Protein AF-B4M4E8-F1 (afdb_monomer_lite)

Radius of gyration: 32.99 Å; chains: 1; bounding box: 58×48×90 Å

Foldseek 3Di:
DDDDDDDDDDPDDPDDDDDPDDDPPDPDPDDDDDQCPDCVRNPVNPVPPPPDDPPDDPVNVVVVVVVVVVVVVVVVVVVVVVVVVVVVVVVVVVVVVVVVVVVVVVVVCCQQPNQCLVVLCVVCVVPVVLSVVCRNPRPVVSVVVVVVVD

pLDDT: mean 72.62, std 17.9, range [42.84, 98.12]

Organism: Drosophila virilis (NCBI:txid7244)

Structure (mmCIF, N/CA/C/O backbone):
data_AF-B4M4E8-F1
#
_entry.id   AF-B4M4E8-F1
#
loop_
_atom_site.group_PDB
_atom_site.id
_atom_site.type_symbol
_atom_site.label_atom_id
_atom_site.label_alt_id
_atom_site.label_comp_id
_atom_site.label_asym_id
_atom_site.label_entity_id
_atom_site.label_seq_id
_atom_site.pdbx_PDB_ins_code
_atom_site.Cartn_x
_atom_site.Cartn_y
_atom_site.Cartn_z
_atom_site.occupancy
_atom_site.B_iso_or_equiv
_atom_site.auth_seq_id
_atom_site.auth_comp_id
_atom_site.auth_asym_id
_atom_site.auth_atom_id
_atom_site.pdbx_PDB_model_num
ATOM 1 N N . MET A 1 1 ? -28.752 -9.117 -24.799 1.00 54.75 1 MET A N 1
ATOM 2 C CA . MET A 1 1 ? -27.575 -8.523 -25.478 1.00 54.75 1 MET A CA 1
ATOM 3 C C . MET A 1 1 ? -28.062 -7.979 -26.811 1.00 54.75 1 MET A C 1
ATOM 5 O O . MET A 1 1 ? -28.819 -8.710 -27.435 1.00 54.75 1 MET A O 1
ATOM 9 N N . PRO A 1 2 ? -27.786 -6.714 -27.181 1.00 48.91 2 PRO A N 1
ATOM 10 C CA . PRO A 1 2 ? -26.448 -6.126 -27.277 1.00 48.91 2 PRO A CA 1
ATOM 11 C C . PRO A 1 2 ? -26.281 -4.779 -26.548 1.00 48.91 2 PRO A C 1
ATOM 13 O O . PRO A 1 2 ? -27.230 -4.177 -26.054 1.00 48.91 2 PRO A O 1
ATOM 16 N N . CYS A 1 3 ? -25.026 -4.344 -26.474 1.00 45.00 3 CYS A N 1
ATOM 17 C CA . CYS A 1 3 ? -24.544 -3.124 -25.845 1.00 45.00 3 CYS A CA 1
ATOM 18 C C . CYS A 1 3 ? -24.229 -2.095 -26.938 1.00 45.00 3 CYS A C 1
ATOM 20 O O . CYS A 1 3 ? -23.394 -2.397 -27.782 1.00 45.00 3 CYS A O 1
ATOM 22 N N . PHE A 1 4 ? -24.793 -0.884 -26.884 1.00 50.31 4 PHE A N 1
ATOM 23 C CA . PHE A 1 4 ? -24.186 0.309 -27.486 1.00 50.31 4 PHE A CA 1
ATOM 24 C C . PHE A 1 4 ? -24.491 1.545 -26.637 1.00 50.31 4 PHE A C 1
ATOM 26 O O . PHE A 1 4 ? -25.636 1.866 -26.332 1.00 50.31 4 PHE A O 1
ATOM 33 N N . MET A 1 5 ? -23.410 2.202 -26.229 1.00 50.03 5 MET A N 1
ATOM 34 C CA . MET A 1 5 ? -23.370 3.489 -25.547 1.00 50.03 5 MET A CA 1
ATOM 35 C C . MET A 1 5 ? -23.667 4.605 -26.550 1.00 50.03 5 MET A C 1
ATOM 37 O O . MET A 1 5 ? -23.033 4.657 -27.602 1.00 50.03 5 MET A O 1
ATOM 41 N N . ARG A 1 6 ? -24.555 5.539 -26.195 1.00 48.22 6 ARG A N 1
ATOM 42 C CA . ARG A 1 6 ? -24.607 6.865 -26.820 1.00 48.22 6 ARG A CA 1
ATOM 43 C C . ARG A 1 6 ? -24.868 7.942 -25.762 1.00 48.22 6 ARG A C 1
ATOM 45 O O . ARG A 1 6 ? -25.925 7.994 -25.147 1.00 48.22 6 ARG A O 1
ATOM 52 N N . GLU A 1 7 ? -23.794 8.685 -25.510 1.00 43.50 7 GLU A N 1
ATOM 53 C CA . GLU A 1 7 ? -23.675 10.102 -25.140 1.00 43.50 7 GLU A CA 1
ATOM 54 C C . GLU A 1 7 ? -24.724 10.725 -24.203 1.00 43.50 7 GLU A C 1
ATOM 56 O O . GLU A 1 7 ? -25.826 11.088 -24.603 1.00 43.50 7 GLU A O 1
ATOM 61 N N . LYS A 1 8 ? -24.303 11.002 -22.960 1.00 45.38 8 LYS A N 1
ATOM 62 C CA . LYS A 1 8 ? -24.876 12.086 -22.153 1.00 45.38 8 LYS A CA 1
ATOM 63 C C . LYS A 1 8 ? -24.006 13.328 -22.333 1.00 45.38 8 LYS A C 1
ATOM 65 O O . LYS A 1 8 ? -22.870 13.372 -21.865 1.00 45.38 8 LYS A O 1
ATOM 70 N N . SER A 1 9 ? -24.553 14.318 -23.028 1.00 43.91 9 SER A N 1
ATOM 71 C CA . SER A 1 9 ? -24.021 15.670 -23.174 1.00 43.91 9 SER A CA 1
ATOM 72 C C . SER A 1 9 ? -23.814 16.323 -21.804 1.00 43.91 9 SER A C 1
ATOM 74 O O . SER A 1 9 ? -24.777 16.642 -21.107 1.00 43.91 9 SER A O 1
ATOM 76 N N . LEU A 1 10 ? -22.557 16.538 -21.410 1.00 45.22 10 LEU A N 1
ATOM 77 C CA . LEU A 1 10 ? -22.217 17.363 -20.255 1.00 45.22 10 LEU A CA 1
ATOM 78 C C . LEU A 1 10 ? -22.200 18.831 -20.683 1.00 45.22 10 LEU A C 1
ATOM 80 O O . LEU A 1 10 ? -21.191 19.353 -21.155 1.00 45.22 10 LEU A O 1
ATOM 84 N N . SER A 1 11 ? -23.324 19.509 -20.481 1.00 51.06 11 SER A N 1
ATOM 85 C CA . SER A 1 11 ? -23.371 20.962 -20.364 1.00 51.06 11 SER A CA 1
ATOM 86 C C . SER A 1 11 ? -22.604 21.382 -19.104 1.00 51.06 11 SER A C 1
ATOM 88 O O . SER A 1 11 ? -23.177 21.491 -18.022 1.00 51.06 11 SER A O 1
ATOM 90 N N . HIS A 1 12 ? -21.295 21.602 -19.229 1.00 42.84 12 HIS A N 1
ATOM 91 C CA . HIS A 1 12 ? -20.499 22.276 -18.206 1.00 42.84 12 HIS A CA 1
ATOM 92 C C . HIS A 1 12 ? -20.084 23.650 -18.728 1.00 42.84 12 HIS A C 1
ATOM 94 O O . HIS A 1 12 ? -19.085 23.805 -19.426 1.00 42.84 12 HIS A O 1
ATOM 100 N N . LEU A 1 13 ? -20.876 24.664 -18.378 1.00 49.81 13 LEU A N 1
ATOM 101 C CA . LEU A 1 13 ? -20.465 26.061 -18.473 1.00 49.81 13 LEU A CA 1
ATOM 102 C C . LEU A 1 13 ? -19.237 26.274 -17.569 1.00 49.81 13 LEU A C 1
ATOM 104 O O . LEU A 1 13 ? -19.318 25.980 -16.370 1.00 49.81 13 LEU A O 1
ATOM 108 N N . PRO A 1 14 ? -18.108 26.800 -18.072 1.00 44.09 14 PRO A N 1
ATOM 109 C CA . PRO A 1 14 ? -17.025 27.211 -17.201 1.00 44.09 14 PRO A CA 1
ATOM 110 C C . PRO A 1 14 ? -17.404 28.537 -16.531 1.00 44.09 14 PRO A C 1
ATOM 112 O O . PRO A 1 14 ? -17.586 29.570 -17.176 1.00 44.09 14 PRO A O 1
ATOM 115 N N . ARG A 1 15 ? -17.513 28.501 -15.201 1.00 48.97 15 ARG A N 1
ATOM 116 C CA . ARG A 1 15 ? -17.610 29.675 -14.327 1.00 48.97 15 ARG A CA 1
ATOM 117 C C . ARG A 1 15 ? -16.436 30.614 -14.634 1.00 48.97 15 ARG A C 1
ATOM 119 O O . ARG A 1 15 ? -15.283 30.263 -14.395 1.00 48.97 15 ARG A O 1
ATOM 126 N N . ARG A 1 16 ? -16.728 31.802 -15.171 1.00 47.16 16 ARG A N 1
ATOM 127 C CA . ARG A 1 16 ? -15.742 32.847 -15.488 1.00 47.16 16 ARG A CA 1
ATOM 128 C C . ARG A 1 16 ? -15.169 33.411 -14.185 1.00 47.16 16 ARG A C 1
ATOM 130 O O . ARG A 1 16 ? -15.723 34.336 -13.599 1.00 47.16 16 ARG A O 1
ATOM 137 N N . VAL A 1 17 ? -14.077 32.824 -13.705 1.00 48.88 17 VAL A N 1
ATOM 138 C CA . VAL A 1 17 ? -13.262 33.396 -12.629 1.00 48.88 17 VAL A CA 1
ATOM 139 C C . VAL A 1 17 ? -12.364 34.457 -13.265 1.00 48.88 17 VAL A C 1
ATOM 141 O O . VAL A 1 17 ? -11.572 34.144 -14.153 1.00 48.88 17 VAL A O 1
ATOM 144 N N . LYS A 1 18 ? -12.529 35.721 -12.856 1.00 51.50 18 LYS A N 1
ATOM 145 C CA . LYS A 1 18 ? -11.623 36.823 -13.215 1.00 51.50 18 LYS A CA 1
ATOM 146 C C . LYS A 1 18 ? -10.203 36.436 -12.782 1.00 51.50 18 LYS A C 1
ATOM 148 O O . LYS A 1 18 ? -9.975 36.197 -11.599 1.00 51.50 18 LYS A O 1
ATOM 153 N N . ALA A 1 19 ? -9.281 36.326 -13.734 1.00 52.53 19 ALA A N 1
ATOM 154 C CA . ALA A 1 19 ? -7.873 36.081 -13.445 1.00 52.53 19 ALA A CA 1
ATOM 155 C C . ALA A 1 19 ? -7.202 37.397 -13.008 1.00 52.53 19 ALA A C 1
ATOM 157 O O . ALA A 1 19 ? -7.476 38.422 -13.636 1.00 52.53 19 ALA A O 1
ATOM 158 N N . PRO A 1 20 ? -6.344 37.395 -11.972 1.00 52.62 20 PRO A N 1
ATOM 159 C CA . PRO A 1 20 ? -5.407 38.487 -11.769 1.00 52.62 20 PRO A CA 1
ATOM 160 C C . PRO A 1 20 ? -4.326 38.420 -12.852 1.00 52.62 20 PRO A C 1
ATOM 162 O O . PRO A 1 20 ? -4.021 37.339 -13.366 1.00 52.62 20 PRO A O 1
ATOM 165 N N . ASP A 1 21 ? -3.816 39.598 -13.187 1.00 58.50 21 ASP A N 1
ATOM 166 C CA . ASP A 1 21 ? -2.756 39.895 -14.147 1.00 58.50 21 ASP A CA 1
ATOM 167 C C . ASP A 1 21 ? -1.683 38.791 -14.191 1.00 58.50 21 ASP A C 1
ATOM 169 O O . ASP A 1 21 ? -1.037 38.489 -13.185 1.00 58.50 21 ASP A O 1
ATOM 173 N N . ARG A 1 22 ? -1.570 38.097 -15.330 1.00 56.47 22 ARG A N 1
ATOM 174 C CA . ARG A 1 22 ? -0.610 37.002 -15.521 1.00 56.47 22 ARG A CA 1
ATOM 175 C C . ARG A 1 22 ? 0.444 37.445 -16.517 1.00 56.47 22 ARG A C 1
ATOM 177 O O . ARG A 1 22 ? 0.109 37.708 -17.669 1.00 56.47 22 ARG A O 1
ATOM 184 N N . ASP A 1 23 ? 1.698 37.413 -16.074 1.00 55.84 23 ASP A N 1
ATOM 185 C CA . ASP A 1 23 ? 2.890 37.532 -16.910 1.00 55.84 23 ASP A CA 1
ATOM 186 C C . ASP A 1 23 ? 2.747 36.691 -18.184 1.00 55.84 23 ASP A C 1
ATOM 188 O O . ASP A 1 23 ? 2.691 35.458 -18.140 1.00 55.84 23 ASP A O 1
ATOM 192 N N . VAL A 1 24 ? 2.694 37.364 -19.335 1.00 60.91 24 VAL A N 1
ATOM 193 C CA . VAL A 1 24 ? 2.492 36.752 -20.661 1.00 60.91 24 VAL A CA 1
ATOM 194 C C . VAL A 1 24 ? 3.647 35.806 -21.034 1.00 60.91 24 VAL A C 1
ATOM 196 O O . VAL A 1 24 ? 3.486 34.929 -21.881 1.00 60.91 24 VAL A O 1
ATOM 199 N N . LEU A 1 25 ? 4.789 35.928 -20.351 1.00 62.47 25 LEU A N 1
ATOM 200 C CA . LEU A 1 25 ? 5.986 35.106 -20.538 1.00 62.47 25 LEU A CA 1
ATOM 201 C C . LEU A 1 25 ? 6.070 33.898 -19.589 1.00 62.47 25 LEU A C 1
ATOM 203 O O . LEU A 1 25 ? 6.944 33.050 -19.768 1.00 62.47 25 LEU A O 1
ATOM 207 N N . ALA A 1 26 ? 5.185 33.780 -18.594 1.00 53.06 26 ALA A N 1
ATOM 208 C CA . ALA A 1 26 ? 5.237 32.668 -17.652 1.00 53.06 26 ALA A CA 1
ATOM 209 C C . ALA A 1 26 ? 4.666 31.384 -18.295 1.00 53.06 26 ALA A C 1
ATOM 211 O O . ALA A 1 26 ? 3.490 31.357 -18.686 1.00 53.06 26 ALA A O 1
ATOM 212 N N . PRO A 1 27 ? 5.446 30.287 -18.399 1.00 55.66 27 PRO A N 1
ATOM 213 C CA . PRO A 1 27 ? 4.948 29.035 -18.954 1.00 55.66 27 PRO A CA 1
ATOM 214 C C . PRO A 1 27 ? 3.745 28.540 -18.142 1.00 55.66 27 PRO A C 1
ATOM 216 O O . PRO A 1 27 ? 3.788 28.442 -16.913 1.00 55.66 27 PRO A O 1
ATOM 219 N N . LYS A 1 28 ? 2.637 28.240 -18.834 1.00 52.12 28 LYS A N 1
ATOM 220 C CA . LYS A 1 28 ? 1.401 27.773 -18.189 1.00 52.12 28 LYS A CA 1
ATOM 221 C C . LYS A 1 28 ? 1.699 26.516 -17.361 1.00 52.12 28 LYS A C 1
ATOM 223 O O . LYS A 1 28 ? 2.309 25.591 -17.897 1.00 52.12 28 LYS A O 1
ATOM 228 N N . PRO A 1 29 ? 1.229 26.424 -16.102 1.00 50.03 29 PRO A N 1
ATOM 229 C CA . PRO A 1 29 ? 1.413 25.225 -15.296 1.00 50.03 29 PRO A CA 1
ATOM 230 C C . PRO A 1 29 ? 0.714 24.040 -15.972 1.00 50.03 29 PRO A C 1
ATOM 232 O O . PRO A 1 29 ? -0.517 23.932 -15.980 1.00 50.03 29 PRO A O 1
ATOM 235 N N . VAL A 1 30 ? 1.510 23.154 -16.571 1.00 56.00 30 VAL A N 1
ATOM 236 C CA . VAL A 1 30 ? 1.028 21.923 -17.195 1.00 56.00 30 VAL A CA 1
ATOM 237 C C . VAL A 1 30 ? 0.597 20.993 -16.070 1.00 56.00 30 VAL A C 1
ATOM 239 O O . VAL A 1 30 ? 1.412 20.513 -15.288 1.00 56.00 30 VAL A O 1
ATOM 242 N N . HIS A 1 31 ? -0.710 20.775 -15.948 1.00 51.84 31 HIS A N 1
ATOM 243 C CA . HIS A 1 31 ? -1.235 19.849 -14.954 1.00 51.84 31 HIS A CA 1
ATOM 244 C C . HIS A 1 31 ? -0.785 18.431 -15.338 1.00 51.84 31 HIS A C 1
ATOM 246 O O . HIS A 1 31 ? -0.911 18.069 -16.514 1.00 51.84 31 HIS A O 1
ATOM 252 N N . PRO A 1 32 ? -0.282 17.613 -14.397 1.00 50.94 32 PRO A N 1
ATOM 253 C CA . PRO A 1 32 ? 0.105 16.242 -14.696 1.00 50.94 32 PRO A CA 1
ATOM 254 C C . PRO A 1 32 ? -1.127 15.464 -15.173 1.00 50.94 32 PRO A C 1
ATOM 256 O O . PRO A 1 32 ? -2.035 15.155 -14.401 1.00 50.94 32 PRO A O 1
ATOM 259 N N . ARG A 1 33 ? -1.190 15.170 -16.478 1.00 54.16 33 ARG A N 1
ATOM 260 C CA . ARG A 1 33 ? -2.207 14.272 -17.035 1.00 54.16 33 ARG A CA 1
ATOM 261 C C . ARG A 1 33 ? -1.945 12.857 -16.528 1.00 54.16 33 ARG A C 1
ATOM 263 O O . ARG A 1 33 ? -0.799 12.441 -16.376 1.00 54.16 33 ARG A O 1
ATOM 270 N N . ALA A 1 34 ? -3.015 12.098 -16.298 1.00 54.78 34 ALA A N 1
ATOM 271 C CA . ALA A 1 34 ? -2.896 10.685 -15.950 1.00 54.78 34 ALA A CA 1
ATOM 272 C C . ALA A 1 34 ? -2.042 9.947 -17.002 1.00 54.78 34 ALA A C 1
ATOM 274 O O . ALA A 1 34 ? -2.275 10.120 -18.198 1.00 54.78 34 ALA A O 1
ATOM 275 N N . LEU A 1 35 ? -1.100 9.102 -16.558 1.00 53.78 35 LEU A N 1
ATOM 276 C CA . LEU A 1 35 ? -0.094 8.414 -17.396 1.00 53.78 35 LEU A CA 1
ATOM 277 C C . LEU A 1 35 ? -0.674 7.690 -18.625 1.00 53.78 35 LEU A C 1
ATOM 279 O O . LEU A 1 35 ? -0.009 7.584 -19.648 1.00 53.78 35 LEU A O 1
ATOM 283 N N . ARG A 1 36 ? -1.937 7.254 -18.555 1.00 49.16 36 ARG A N 1
ATOM 284 C CA . ARG A 1 36 ? -2.679 6.644 -19.673 1.00 49.16 36 ARG A CA 1
ATOM 285 C C . ARG A 1 36 ? -2.874 7.552 -20.898 1.00 49.16 36 ARG A C 1
ATOM 287 O O . ARG A 1 36 ? -3.137 7.036 -21.973 1.00 49.16 36 ARG A O 1
ATOM 294 N N . PHE A 1 37 ? -2.765 8.872 -20.736 1.00 53.72 37 PHE A N 1
ATOM 295 C CA . PHE A 1 37 ? -2.887 9.868 -21.811 1.00 53.72 37 PHE A CA 1
ATOM 296 C C . PHE A 1 37 ? -1.533 10.433 -22.261 1.00 53.72 37 PHE A C 1
ATOM 298 O O . PHE A 1 37 ? -1.488 11.391 -23.029 1.00 53.72 37 PHE A O 1
ATOM 305 N N . HIS A 1 38 ? -0.430 9.890 -21.747 1.00 53.47 38 HIS A N 1
ATOM 306 C CA . HIS A 1 38 ? 0.913 10.269 -22.160 1.00 53.47 38 HIS A CA 1
ATOM 307 C C . HIS A 1 38 ? 1.293 9.467 -23.409 1.00 53.47 38 HIS A C 1
ATOM 309 O O . HIS A 1 38 ? 1.209 8.239 -23.377 1.00 53.47 38 HIS A O 1
ATOM 315 N N . GLY A 1 39 ? 1.741 10.139 -24.478 1.00 50.91 39 GLY A N 1
ATOM 316 C CA . GLY A 1 39 ? 2.067 9.503 -25.766 1.00 50.91 39 GLY A CA 1
ATOM 317 C C . GLY A 1 39 ? 3.038 8.320 -25.648 1.00 50.91 39 GLY A C 1
ATOM 318 O O . GLY A 1 39 ? 2.856 7.313 -26.316 1.00 50.91 39 GLY A O 1
ATOM 319 N N . LEU A 1 40 ? 3.986 8.375 -24.700 1.00 53.03 40 LEU A N 1
ATOM 320 C CA . LEU A 1 40 ? 4.896 7.252 -24.411 1.00 53.03 40 LEU A CA 1
ATOM 321 C C . LEU A 1 40 ? 4.361 6.176 -23.442 1.00 53.03 40 LEU A C 1
ATOM 323 O O . LEU A 1 40 ? 4.934 5.091 -23.387 1.00 53.03 40 LEU A O 1
ATOM 327 N N . PHE A 1 41 ? 3.334 6.448 -22.622 1.00 51.62 41 PHE A N 1
ATOM 328 C CA . PHE A 1 41 ? 2.941 5.554 -21.508 1.00 51.62 41 PHE A CA 1
ATOM 329 C C . PHE A 1 41 ? 1.502 5.018 -21.582 1.00 51.62 41 PHE A C 1
ATOM 331 O O . PHE A 1 41 ? 1.111 4.200 -20.744 1.00 51.62 41 PHE A O 1
ATOM 338 N N . GLY A 1 42 ? 0.714 5.411 -22.584 1.00 52.75 42 GLY A N 1
ATOM 339 C CA . GLY A 1 42 ? -0.559 4.761 -22.883 1.00 52.75 42 GLY A CA 1
ATOM 340 C C . GLY A 1 42 ? -0.324 3.390 -23.518 1.00 52.75 42 GLY A C 1
ATOM 341 O O . GLY A 1 42 ? 0.102 3.314 -24.664 1.00 52.75 42 GLY A O 1
ATOM 342 N N . MET A 1 43 ? -0.626 2.294 -22.809 1.00 48.56 43 MET A N 1
ATOM 343 C CA . MET A 1 43 ? -0.459 0.922 -23.331 1.00 48.56 43 MET A CA 1
ATOM 344 C C . MET A 1 43 ? -1.181 0.664 -24.668 1.00 48.56 43 MET A C 1
ATOM 346 O O . MET A 1 43 ? -0.764 -0.214 -25.414 1.00 48.56 43 MET A O 1
ATOM 350 N N . SER A 1 44 ? -2.229 1.424 -25.000 1.00 51.28 44 SER A N 1
ATOM 351 C CA . SER A 1 44 ? -2.937 1.328 -26.283 1.00 51.28 44 SER A CA 1
ATOM 352 C C . SER A 1 44 ? -2.296 2.133 -27.425 1.00 51.28 44 SER A C 1
ATOM 354 O O . SER A 1 44 ? -2.650 1.910 -28.577 1.00 51.28 44 SER A O 1
ATOM 356 N N . TYR A 1 45 ? -1.348 3.031 -27.131 1.00 45.00 45 TYR A N 1
ATOM 357 C CA . TYR A 1 45 ? -0.647 3.877 -28.111 1.00 45.00 45 TYR A CA 1
ATOM 358 C C . TYR A 1 45 ? 0.704 3.305 -28.564 1.00 45.00 45 TYR A C 1
ATOM 360 O O . TYR A 1 45 ? 1.282 3.789 -29.530 1.00 45.00 45 TYR A O 1
ATOM 368 N N . VAL A 1 46 ? 1.197 2.230 -27.941 1.00 48.22 46 VAL A N 1
ATOM 369 C CA . VAL A 1 46 ? 2.481 1.600 -28.322 1.00 48.22 46 VAL A CA 1
ATOM 370 C C . VAL A 1 46 ? 2.434 0.996 -29.739 1.00 48.22 46 VAL A C 1
ATOM 372 O O . VAL A 1 46 ? 3.472 0.760 -30.345 1.00 48.22 46 VAL A O 1
ATOM 375 N N . ARG A 1 47 ? 1.240 0.819 -30.325 1.00 45.56 47 ARG A N 1
ATOM 376 C CA . ARG A 1 47 ? 1.084 0.468 -31.748 1.00 45.56 47 ARG A CA 1
ATOM 377 C C . ARG A 1 47 ? 1.339 1.630 -32.726 1.00 45.56 47 ARG A C 1
ATOM 379 O O . ARG A 1 47 ? 1.388 1.367 -33.918 1.00 45.56 47 ARG A O 1
ATOM 386 N N . GLN A 1 48 ? 1.483 2.881 -32.275 1.00 50.22 48 GLN A N 1
ATOM 387 C CA . GLN A 1 48 ? 1.433 4.072 -33.146 1.00 50.22 48 GLN A CA 1
ATOM 388 C C . GLN A 1 48 ? 2.763 4.818 -33.376 1.00 50.22 48 GLN A C 1
ATOM 390 O O . GLN A 1 48 ? 2.743 5.878 -33.991 1.00 50.22 48 GLN A O 1
ATOM 395 N N . HIS A 1 49 ? 3.922 4.289 -32.967 1.00 50.25 49 HIS A N 1
ATOM 396 C CA . HIS A 1 49 ? 5.220 4.934 -33.253 1.00 50.25 49 HIS A CA 1
ATOM 397 C C . HIS A 1 49 ? 6.193 4.077 -34.066 1.00 50.25 49 HIS A C 1
ATOM 399 O O . HIS A 1 49 ? 7.398 4.264 -33.977 1.00 50.25 49 HIS A O 1
ATOM 405 N N . VAL A 1 50 ? 5.687 3.171 -34.903 1.00 51.81 50 VAL A N 1
ATOM 406 C CA . VAL A 1 50 ? 6.486 2.669 -36.028 1.00 51.81 50 VAL A CA 1
ATOM 407 C C . VAL A 1 50 ? 5.990 3.399 -37.271 1.00 51.81 50 VAL A C 1
ATOM 409 O O . VAL A 1 50 ? 5.067 2.951 -37.944 1.00 51.81 50 VAL A O 1
ATOM 412 N N . MET A 1 51 ? 6.536 4.591 -37.505 1.00 53.91 51 MET A N 1
ATOM 413 C CA . MET A 1 51 ? 6.331 5.361 -38.734 1.00 53.91 51 MET A CA 1
ATOM 414 C C . MET A 1 51 ? 7.060 4.657 -39.887 1.00 53.91 51 MET A C 1
ATOM 416 O O . MET A 1 51 ? 8.103 5.131 -40.296 1.00 53.91 51 MET A O 1
ATOM 420 N N . VAL A 1 52 ? 6.584 3.512 -40.382 1.00 53.44 52 VAL A N 1
ATOM 421 C CA . VAL A 1 52 ? 7.240 2.849 -41.524 1.00 53.44 52 VAL A CA 1
ATOM 422 C C . VAL A 1 52 ? 7.149 3.773 -42.742 1.00 53.44 52 VAL A C 1
ATOM 424 O O . VAL A 1 52 ? 6.064 3.974 -43.280 1.00 53.44 52 VAL A O 1
ATOM 427 N N . ASP A 1 53 ? 8.274 4.372 -43.126 1.00 60.47 53 ASP A N 1
ATOM 428 C CA . ASP A 1 53 ? 8.433 5.142 -44.361 1.00 60.47 53 ASP A CA 1
ATOM 429 C C . ASP A 1 53 ? 9.176 4.256 -45.366 1.00 60.47 53 ASP A C 1
ATOM 431 O O . ASP A 1 53 ? 10.188 3.633 -45.034 1.00 60.47 53 ASP A O 1
ATOM 435 N N . ASP A 1 54 ? 8.685 4.206 -46.602 1.00 64.44 54 ASP A N 1
ATOM 436 C CA . ASP A 1 54 ? 9.286 3.436 -47.695 1.00 64.44 54 ASP A CA 1
ATOM 437 C C . ASP A 1 54 ? 10.718 3.906 -48.025 1.00 64.44 54 ASP A C 1
ATOM 439 O O . ASP A 1 54 ? 11.472 3.208 -48.702 1.00 64.44 54 ASP A O 1
ATOM 443 N N . ARG A 1 55 ? 11.119 5.090 -47.537 1.00 69.38 55 ARG A N 1
ATOM 444 C CA . ARG A 1 55 ? 12.472 5.657 -47.671 1.00 69.38 55 ARG A CA 1
ATOM 445 C C . ARG A 1 55 ? 13.420 5.294 -46.530 1.00 69.38 55 ARG A C 1
ATOM 447 O O . ARG A 1 55 ? 14.537 5.814 -46.475 1.00 69.38 55 ARG A O 1
ATOM 454 N N . TRP A 1 56 ? 13.000 4.449 -45.596 1.00 73.12 56 TRP A N 1
ATOM 455 C CA . TRP A 1 56 ? 13.850 4.046 -44.487 1.00 73.12 56 TRP A CA 1
ATOM 456 C C . TRP A 1 56 ? 15.082 3.285 -44.952 1.00 73.12 56 TRP A C 1
ATOM 458 O O . TRP A 1 56 ? 15.014 2.253 -45.616 1.00 73.12 56 TRP A O 1
ATOM 468 N N . THR A 1 57 ? 16.238 3.785 -44.528 1.00 79.56 57 THR A N 1
ATOM 469 C CA . THR A 1 57 ? 17.486 3.049 -44.683 1.00 79.56 57 THR A CA 1
ATOM 470 C C . THR A 1 57 ? 17.618 2.018 -43.555 1.00 79.56 57 THR A C 1
ATOM 472 O O . THR A 1 57 ? 17.103 2.237 -42.453 1.00 79.56 57 THR A O 1
ATOM 475 N N . PRO A 1 58 ? 18.356 0.913 -43.766 1.00 79.19 58 PRO A N 1
ATOM 476 C CA . PRO A 1 58 ? 18.682 -0.032 -42.694 1.00 79.19 58 PRO A CA 1
ATOM 477 C C . PRO A 1 58 ? 19.296 0.635 -41.450 1.00 79.19 58 PRO A C 1
ATOM 479 O O . PRO A 1 58 ? 19.065 0.195 -40.323 1.00 79.19 58 PRO A O 1
ATOM 482 N N . ASN A 1 59 ? 20.025 1.739 -41.634 1.00 80.56 59 ASN A N 1
ATOM 483 C CA . ASN A 1 59 ? 20.586 2.526 -40.536 1.00 80.56 59 ASN A CA 1
ATOM 484 C C . ASN A 1 59 ? 19.497 3.246 -39.730 1.00 80.56 59 ASN A C 1
ATOM 486 O O . ASN A 1 59 ? 19.520 3.174 -38.505 1.00 80.56 59 ASN A O 1
ATOM 490 N N . SER A 1 60 ? 18.514 3.858 -40.400 1.00 73.06 60 SER A N 1
ATOM 491 C CA . SER A 1 60 ? 17.363 4.509 -39.752 1.00 73.06 60 SER A CA 1
ATOM 492 C C . SER A 1 60 ? 16.588 3.528 -38.867 1.00 73.06 60 SER A C 1
ATOM 494 O O . SER A 1 60 ? 16.254 3.836 -37.728 1.00 73.06 60 SER A O 1
ATOM 496 N N . LEU A 1 61 ? 16.376 2.302 -39.358 1.00 74.69 61 LEU A N 1
ATOM 497 C CA . LEU A 1 61 ? 15.761 1.226 -38.577 1.00 74.69 61 LEU A CA 1
ATOM 498 C C . LEU A 1 61 ? 16.600 0.865 -37.345 1.00 74.69 61 LEU A C 1
ATOM 500 O O . LEU A 1 61 ? 16.074 0.731 -36.242 1.00 74.69 61 LEU A O 1
ATOM 504 N N . THR A 1 62 ? 17.911 0.716 -37.525 1.00 79.69 62 THR A N 1
ATOM 505 C CA . THR A 1 62 ? 18.827 0.328 -36.445 1.00 79.69 62 THR A CA 1
ATOM 506 C C . THR A 1 62 ? 18.868 1.383 -35.337 1.00 79.69 62 THR A C 1
ATOM 508 O O . THR A 1 62 ? 18.883 1.033 -34.156 1.00 79.69 62 THR A O 1
ATOM 511 N N . GLU A 1 63 ? 18.835 2.665 -35.700 1.00 80.50 63 GLU A 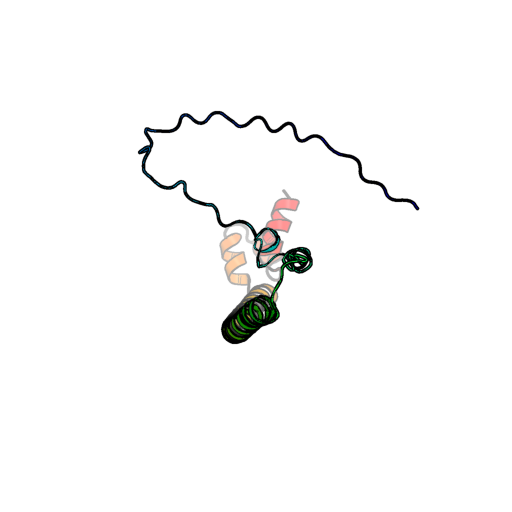N 1
ATOM 512 C CA . GLU A 1 63 ? 18.803 3.781 -34.755 1.00 80.50 63 GLU A CA 1
ATOM 513 C C . GLU A 1 63 ? 17.502 3.804 -33.939 1.00 80.50 63 GLU A C 1
ATOM 515 O O . GLU A 1 63 ? 17.553 3.832 -32.707 1.00 80.50 63 GLU A O 1
ATOM 520 N N . GLU A 1 64 ? 16.346 3.679 -34.597 1.00 77.88 64 GLU A N 1
ATOM 521 C CA . GLU A 1 64 ? 15.036 3.650 -33.932 1.00 77.88 64 GLU A CA 1
ATOM 522 C C . GLU A 1 64 ? 14.902 2.457 -32.973 1.00 77.88 64 GLU A C 1
ATOM 524 O O . GLU A 1 64 ? 14.547 2.611 -31.796 1.00 77.88 64 GLU A O 1
ATOM 529 N N . PHE A 1 65 ? 15.250 1.248 -33.427 1.00 78.75 65 PHE A N 1
ATOM 530 C CA . PHE A 1 65 ? 15.220 0.058 -32.571 1.00 78.75 65 PHE A CA 1
ATOM 531 C C . PHE A 1 65 ? 16.256 0.127 -31.440 1.00 78.75 65 PHE A C 1
ATOM 533 O O . PHE A 1 65 ? 15.974 -0.314 -30.319 1.00 78.75 65 PHE A O 1
ATOM 540 N N . GLY A 1 66 ? 17.417 0.736 -31.686 1.00 81.06 66 GLY A N 1
ATOM 541 C CA . GLY A 1 66 ? 18.414 1.030 -30.661 1.00 81.06 66 GLY A CA 1
ATOM 542 C C . GLY A 1 66 ? 17.870 1.968 -29.581 1.00 81.06 66 GLY A C 1
ATOM 543 O O . GLY A 1 66 ? 17.958 1.658 -28.388 1.00 81.06 66 GLY A O 1
ATOM 544 N N . GLY A 1 67 ? 17.237 3.072 -29.984 1.00 80.81 67 GLY A N 1
ATOM 545 C CA . GLY A 1 67 ? 16.600 4.035 -29.086 1.00 80.81 67 GLY A CA 1
ATOM 546 C C . GLY A 1 67 ? 15.488 3.407 -28.242 1.00 80.81 67 GLY A C 1
ATOM 547 O O . GLY A 1 67 ? 15.462 3.567 -27.016 1.00 80.81 67 GLY A O 1
ATOM 548 N N . MET A 1 68 ? 14.618 2.603 -28.860 1.00 79.75 68 MET A N 1
ATOM 549 C CA . MET A 1 68 ? 13.577 1.858 -28.143 1.00 79.75 68 MET A CA 1
ATOM 550 C C . MET A 1 68 ? 14.162 0.880 -27.119 1.00 79.75 68 MET A C 1
ATOM 552 O O . MET A 1 68 ? 13.682 0.814 -25.983 1.00 79.75 68 MET A O 1
ATOM 556 N N . SER A 1 69 ? 15.223 0.156 -27.478 1.00 81.56 69 SER A N 1
ATOM 557 C CA . SER A 1 69 ? 15.891 -0.777 -26.568 1.00 81.56 69 SER A CA 1
ATOM 558 C C . SER A 1 69 ? 16.475 -0.055 -25.345 1.00 81.56 69 SER A C 1
ATOM 560 O O . SER A 1 69 ? 16.261 -0.472 -24.202 1.00 81.56 69 SER A O 1
ATOM 562 N N . GLN A 1 70 ? 17.109 1.104 -25.551 1.00 86.81 70 GLN A N 1
ATOM 563 C CA . GLN A 1 70 ? 17.616 1.939 -24.457 1.00 86.81 70 GLN A CA 1
ATOM 564 C C . GLN A 1 70 ? 16.495 2.464 -23.548 1.00 86.81 70 GLN A C 1
ATOM 566 O O . GLN A 1 70 ? 16.636 2.458 -22.320 1.00 86.81 70 GLN A O 1
ATOM 571 N N . LEU A 1 71 ? 15.365 2.893 -24.117 1.00 87.50 71 LEU A N 1
ATOM 572 C CA . LEU A 1 71 ? 14.201 3.333 -23.341 1.00 87.50 71 LEU A CA 1
ATOM 573 C C . LEU A 1 71 ? 13.620 2.196 -22.494 1.00 87.50 71 LEU A C 1
ATOM 575 O O . LEU A 1 71 ? 13.326 2.397 -21.311 1.00 87.50 71 LEU A O 1
ATOM 579 N N . LEU A 1 72 ? 13.493 0.993 -23.060 1.00 85.88 72 LEU A N 1
ATOM 580 C CA . LEU A 1 72 ? 13.028 -0.189 -22.333 1.00 85.88 72 LEU A CA 1
ATOM 581 C C . LEU A 1 72 ? 13.991 -0.579 -21.205 1.00 85.88 72 LEU A C 1
ATOM 583 O O . LEU A 1 72 ? 13.536 -0.865 -20.094 1.00 85.88 72 LEU A O 1
ATOM 587 N N . ALA A 1 73 ? 15.303 -0.510 -21.443 1.00 89.19 73 ALA A N 1
ATOM 588 C CA . ALA A 1 73 ? 16.316 -0.755 -20.420 1.00 89.19 73 ALA A CA 1
ATOM 589 C C . ALA A 1 73 ? 16.197 0.240 -19.253 1.00 89.19 73 ALA A C 1
ATOM 591 O O . ALA A 1 73 ? 16.124 -0.164 -18.088 1.00 89.19 73 ALA A O 1
ATOM 592 N N . ARG A 1 74 ? 16.074 1.544 -19.544 1.00 90.88 74 ARG A N 1
ATOM 593 C CA . ARG A 1 74 ? 15.849 2.577 -18.515 1.00 90.88 74 ARG A CA 1
ATOM 594 C C . ARG A 1 74 ? 14.548 2.328 -17.752 1.00 90.88 74 ARG A C 1
ATOM 596 O O . ARG A 1 74 ? 14.534 2.381 -16.521 1.00 90.88 74 ARG A O 1
ATOM 603 N N . ARG A 1 75 ? 13.460 1.993 -18.453 1.00 89.31 75 ARG A N 1
ATOM 604 C CA . ARG A 1 75 ? 12.167 1.661 -17.834 1.00 89.31 75 ARG A CA 1
ATOM 605 C C . ARG A 1 75 ? 12.278 0.474 -16.879 1.00 89.31 75 ARG A C 1
ATOM 607 O O . ARG A 1 75 ? 11.675 0.520 -15.808 1.00 89.31 75 ARG A O 1
ATOM 614 N N . ALA A 1 76 ? 13.042 -0.563 -17.223 1.00 91.12 76 ALA A N 1
ATOM 615 C CA . ALA A 1 76 ? 13.258 -1.714 -16.346 1.00 91.12 76 ALA A CA 1
ATOM 616 C C . ALA A 1 76 ? 13.946 -1.308 -15.030 1.00 91.12 76 ALA A C 1
ATOM 618 O O . ALA A 1 76 ? 13.514 -1.723 -13.950 1.00 91.12 76 ALA A O 1
ATOM 619 N N . VAL A 1 77 ? 14.952 -0.430 -15.101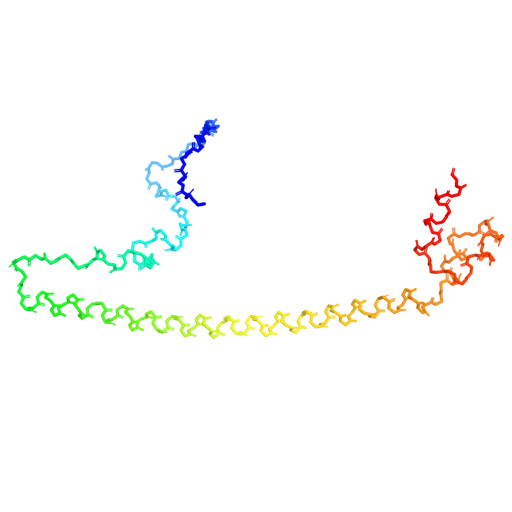 1.00 94.75 77 VAL A N 1
ATOM 620 C CA . VAL A 1 77 ? 15.631 0.128 -13.918 1.00 94.75 77 VAL A CA 1
ATOM 621 C C . VAL A 1 77 ? 14.652 0.922 -13.052 1.00 94.75 77 VAL A C 1
ATOM 623 O O . VAL A 1 77 ? 14.509 0.630 -11.861 1.00 94.75 77 VAL A O 1
ATOM 626 N N . PHE A 1 78 ? 13.902 1.861 -13.640 1.00 93.19 78 PHE A N 1
ATOM 627 C CA . PHE A 1 78 ? 12.882 2.621 -12.909 1.00 93.19 78 PHE A CA 1
ATOM 628 C C . PHE A 1 78 ? 11.840 1.707 -12.263 1.00 93.19 78 PHE A C 1
ATOM 630 O O . PHE A 1 78 ? 11.509 1.882 -11.088 1.00 93.19 78 PHE A O 1
ATOM 637 N N . LYS A 1 79 ? 11.372 0.680 -12.982 1.00 91.81 79 LYS A N 1
ATOM 638 C CA . LYS A 1 79 ? 10.377 -0.258 -12.459 1.00 91.81 79 LYS A CA 1
ATOM 639 C C . LYS A 1 79 ? 10.899 -1.042 -11.258 1.00 91.81 79 LYS A C 1
ATOM 641 O O . LYS A 1 79 ? 10.152 -1.288 -10.306 1.00 91.81 79 LYS A O 1
ATOM 646 N N . ARG A 1 80 ? 12.183 -1.406 -11.264 1.00 95.06 80 ARG A N 1
ATOM 647 C CA . ARG A 1 80 ? 12.842 -2.060 -10.128 1.00 95.06 80 ARG A CA 1
ATOM 648 C C . ARG A 1 80 ? 12.875 -1.148 -8.901 1.00 95.06 80 ARG A C 1
ATOM 650 O O . ARG A 1 80 ? 12.526 -1.601 -7.808 1.00 95.06 80 ARG A O 1
ATOM 657 N N . HIS A 1 81 ? 13.249 0.121 -9.069 1.00 97.00 81 HIS A N 1
ATOM 658 C CA . HIS A 1 81 ? 13.244 1.099 -7.975 1.00 97.00 81 HIS A CA 1
ATOM 659 C C . HIS A 1 81 ? 11.837 1.336 -7.424 1.00 97.00 81 HIS A C 1
ATOM 661 O O . HIS A 1 81 ? 11.642 1.277 -6.211 1.00 97.00 81 HIS A O 1
ATOM 667 N N . GLU A 1 82 ? 10.851 1.507 -8.305 1.00 95.00 82 GLU A N 1
ATOM 668 C CA . GLU A 1 82 ? 9.443 1.665 -7.934 1.00 95.00 82 GLU A CA 1
ATOM 669 C C . GLU A 1 82 ? 8.946 0.461 -7.119 1.00 95.00 82 GLU A C 1
ATOM 671 O O . GLU A 1 82 ? 8.376 0.615 -6.039 1.00 95.00 82 GLU A O 1
ATOM 676 N N . THR A 1 83 ? 9.221 -0.758 -7.589 1.00 95.50 83 THR A N 1
ATOM 677 C CA . THR A 1 83 ? 8.805 -1.993 -6.906 1.00 95.50 83 THR A CA 1
ATOM 678 C C . THR A 1 83 ? 9.452 -2.113 -5.525 1.00 95.50 83 THR A C 1
ATOM 680 O O . THR A 1 83 ? 8.784 -2.480 -4.554 1.00 95.50 83 THR A O 1
ATOM 683 N N . LYS A 1 84 ? 10.739 -1.760 -5.405 1.00 97.56 84 LYS A N 1
ATOM 684 C CA . LYS A 1 84 ? 11.458 -1.752 -4.124 1.00 97.56 84 LYS A CA 1
ATOM 685 C C . LYS A 1 84 ? 10.848 -0.743 -3.145 1.00 97.56 84 LYS A C 1
ATOM 687 O O . LYS A 1 84 ? 10.578 -1.110 -2.001 1.00 97.56 84 LYS A O 1
ATOM 692 N N . ALA A 1 85 ? 10.596 0.487 -3.593 1.00 97.44 85 ALA A N 1
ATOM 693 C CA . ALA A 1 85 ? 9.998 1.541 -2.774 1.00 97.44 85 ALA A CA 1
ATOM 694 C C . ALA A 1 85 ? 8.576 1.169 -2.320 1.00 97.44 85 ALA A C 1
ATOM 696 O O . ALA A 1 85 ? 8.253 1.257 -1.134 1.00 97.44 85 ALA A O 1
ATOM 697 N N . ASN A 1 86 ? 7.749 0.649 -3.231 1.00 97.12 86 ASN A N 1
ATOM 698 C CA . ASN A 1 86 ? 6.394 0.201 -2.913 1.00 97.12 86 ASN A CA 1
ATOM 699 C C . ASN A 1 86 ? 6.394 -0.931 -1.881 1.00 97.12 86 ASN A C 1
ATOM 701 O O . ASN A 1 86 ? 5.626 -0.889 -0.922 1.00 97.12 86 ASN A O 1
ATOM 705 N N . ARG A 1 87 ? 7.297 -1.913 -2.009 1.00 97.44 87 ARG A N 1
ATOM 706 C CA . ARG A 1 87 ? 7.433 -2.995 -1.021 1.00 97.44 87 ARG A CA 1
ATOM 707 C C . ARG A 1 87 ? 7.760 -2.459 0.376 1.00 97.44 87 ARG A C 1
ATOM 709 O O . ARG A 1 87 ? 7.183 -2.932 1.355 1.00 97.44 87 ARG A O 1
ATOM 716 N N . GLN A 1 88 ? 8.661 -1.481 0.474 1.00 97.25 88 GLN A N 1
ATOM 717 C CA . GLN A 1 88 ? 8.997 -0.839 1.748 1.00 97.25 88 GLN A CA 1
ATOM 718 C C . GLN A 1 88 ? 7.795 -0.090 2.333 1.00 97.25 88 GLN A C 1
ATOM 720 O O . GLN A 1 88 ? 7.486 -0.266 3.513 1.00 97.25 88 GLN A O 1
ATOM 725 N N . ARG A 1 89 ? 7.064 0.666 1.502 1.00 97.50 89 ARG A N 1
ATOM 726 C CA . ARG A 1 89 ? 5.843 1.366 1.920 1.00 97.50 89 ARG A CA 1
ATOM 727 C C . ARG A 1 89 ? 4.798 0.397 2.475 1.00 97.50 89 ARG A C 1
ATOM 729 O O . ARG A 1 89 ? 4.341 0.578 3.601 1.00 97.50 89 ARG A O 1
ATOM 736 N N . TYR A 1 90 ? 4.495 -0.678 1.746 1.00 97.62 90 TYR A N 1
ATOM 737 C CA . TYR A 1 90 ? 3.520 -1.683 2.182 1.00 97.62 90 TYR A CA 1
ATOM 738 C C . TYR A 1 90 ? 3.922 -2.384 3.480 1.00 97.62 90 TYR A C 1
ATOM 740 O O . TYR A 1 90 ? 3.069 -2.713 4.303 1.00 97.62 90 TYR A O 1
ATOM 748 N N . PHE A 1 91 ? 5.217 -2.606 3.702 1.00 98.12 91 PHE A N 1
ATOM 749 C CA . PHE A 1 91 ? 5.694 -3.192 4.950 1.00 98.12 91 PHE A CA 1
ATOM 750 C C . PHE A 1 91 ? 5.428 -2.283 6.159 1.00 98.12 91 PHE A C 1
ATOM 752 O O . PHE A 1 91 ? 4.954 -2.761 7.195 1.00 98.12 91 PHE A O 1
ATOM 759 N N . LEU A 1 92 ? 5.693 -0.980 6.025 1.00 97.94 92 LEU A N 1
ATOM 760 C CA . LEU A 1 92 ? 5.421 0.010 7.070 1.00 97.94 92 LEU A CA 1
ATOM 761 C C . LEU A 1 92 ? 3.917 0.161 7.321 1.00 97.94 92 LEU A C 1
ATOM 763 O O . LEU A 1 92 ? 3.481 0.108 8.473 1.00 97.94 92 LEU A O 1
ATOM 767 N N . GLU A 1 93 ? 3.117 0.258 6.259 1.00 97.75 93 GLU A N 1
ATOM 768 C CA . GLU A 1 93 ? 1.655 0.324 6.356 1.00 97.75 93 GLU A CA 1
ATOM 769 C C . GLU A 1 93 ? 1.076 -0.915 7.039 1.00 97.75 93 GLU A C 1
ATOM 771 O O . GLU A 1 93 ? 0.264 -0.791 7.954 1.00 97.75 93 GLU A O 1
ATOM 776 N N . ARG A 1 94 ? 1.555 -2.116 6.691 1.00 97.81 94 ARG A N 1
ATOM 777 C CA . ARG A 1 94 ? 1.131 -3.361 7.346 1.00 97.81 94 ARG A CA 1
ATOM 778 C C . ARG A 1 94 ? 1.440 -3.348 8.842 1.00 97.81 94 ARG A C 1
ATOM 780 O O . ARG A 1 94 ? 0.607 -3.782 9.637 1.00 97.81 94 ARG A O 1
ATOM 787 N N . LYS A 1 95 ? 2.630 -2.886 9.244 1.00 98.06 95 LYS A N 1
ATOM 788 C CA . LYS A 1 95 ? 2.995 -2.766 10.667 1.00 98.06 95 LYS A CA 1
ATOM 789 C C . LYS A 1 95 ? 2.079 -1.780 11.389 1.00 98.06 95 LYS A C 1
ATOM 791 O O . LYS A 1 95 ? 1.557 -2.114 12.452 1.00 98.06 95 LYS A O 1
ATOM 796 N N . ARG A 1 96 ? 1.843 -0.610 10.791 1.00 98.00 96 ARG A N 1
ATOM 797 C CA . ARG A 1 96 ? 0.934 0.410 11.327 1.00 98.00 96 ARG A CA 1
ATOM 798 C C . ARG A 1 96 ? -0.482 -0.138 11.498 1.00 98.00 96 ARG A C 1
ATOM 800 O O . ARG A 1 96 ? -1.049 -0.006 12.578 1.00 98.00 96 ARG A O 1
ATOM 807 N N . LEU A 1 97 ? -1.014 -0.812 10.480 1.00 98.06 97 LEU A N 1
ATOM 808 C CA . LEU A 1 97 ? -2.351 -1.400 10.518 1.00 98.06 97 LEU A CA 1
ATOM 809 C C . LEU A 1 97 ? -2.469 -2.457 11.621 1.00 98.06 97 LEU A C 1
ATOM 811 O O . LEU A 1 97 ? -3.426 -2.447 12.387 1.00 98.06 97 LEU A O 1
ATOM 815 N N . LYS A 1 98 ? -1.465 -3.330 11.777 1.00 98.06 98 LYS A N 1
ATOM 816 C CA . LYS A 1 98 ? -1.442 -4.312 12.874 1.00 98.06 98 LYS A CA 1
ATOM 817 C C . LYS A 1 98 ? -1.496 -3.649 14.252 1.00 98.06 98 LYS A C 1
ATOM 819 O O . LYS A 1 98 ? -2.215 -4.139 15.122 1.00 98.06 98 LYS A O 1
ATOM 824 N N . LEU A 1 99 ? -0.756 -2.556 14.449 1.00 97.62 99 LEU A N 1
ATOM 825 C CA . LEU A 1 99 ? -0.788 -1.793 15.700 1.00 97.62 99 LEU A CA 1
ATOM 826 C C . LEU A 1 99 ? -2.167 -1.178 15.942 1.00 97.62 99 LEU A C 1
ATOM 828 O O . LEU A 1 99 ? -2.696 -1.326 17.040 1.00 97.62 99 LEU A O 1
ATOM 832 N N . GLN A 1 100 ? -2.772 -0.573 14.918 1.00 97.25 100 GLN A N 1
ATOM 833 C CA . GLN A 1 100 ? -4.125 -0.016 15.001 1.00 97.25 100 GLN A CA 1
ATOM 834 C C . GLN A 1 100 ? -5.168 -1.089 15.329 1.00 97.25 100 GLN A C 1
ATOM 836 O O . GLN A 1 100 ? -6.003 -0.879 16.202 1.00 97.25 100 GLN A O 1
ATOM 841 N N . CYS A 1 101 ? -5.094 -2.267 14.703 1.00 97.62 101 CYS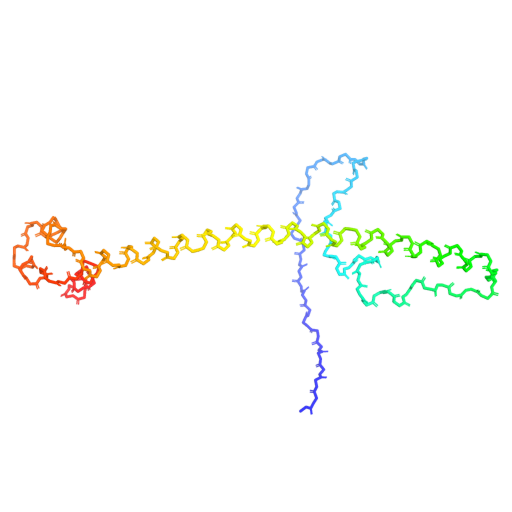 A N 1
ATOM 842 C CA . CYS A 1 101 ? -5.989 -3.375 15.028 1.00 97.62 101 CYS A CA 1
ATOM 843 C C . CYS A 1 101 ? -5.790 -3.870 16.465 1.00 97.62 101 CYS A C 1
ATOM 845 O O . CYS A 1 101 ? -6.765 -4.190 17.138 1.00 97.62 101 CYS A O 1
ATOM 847 N N . ARG A 1 102 ? -4.543 -3.957 16.948 1.00 97.25 102 ARG A N 1
ATOM 848 C CA . ARG A 1 102 ? -4.259 -4.358 18.334 1.00 97.25 102 ARG A CA 1
ATOM 849 C C . ARG A 1 102 ? -4.824 -3.344 19.325 1.00 97.25 102 ARG A C 1
ATOM 851 O O . ARG A 1 102 ? -5.536 -3.745 20.235 1.00 97.25 102 ARG A O 1
ATOM 858 N N . ASP A 1 103 ? -4.552 -2.059 19.116 1.00 96.38 103 ASP A N 1
ATOM 859 C CA . ASP A 1 103 ? -5.072 -0.974 19.952 1.00 96.38 103 ASP A CA 1
ATOM 860 C C . ASP A 1 103 ? -6.608 -0.935 19.938 1.00 96.38 103 ASP A C 1
ATOM 862 O O . ASP A 1 103 ? -7.243 -0.901 20.989 1.00 96.38 103 ASP A O 1
ATOM 866 N N . GLY A 1 104 ? -7.218 -1.058 18.757 1.00 95.50 104 GLY A N 1
ATOM 867 C CA . GLY A 1 104 ? -8.668 -1.168 18.604 1.00 95.50 104 GLY A CA 1
ATOM 868 C C . GLY A 1 104 ? -9.254 -2.347 19.383 1.00 95.50 104 GLY A C 1
ATOM 869 O O . GLY A 1 104 ? -10.212 -2.163 20.129 1.00 95.50 104 GLY A O 1
ATOM 870 N N . ARG A 1 105 ? -8.645 -3.540 19.298 1.00 93.44 105 ARG A N 1
ATOM 871 C CA . ARG A 1 105 ? -9.062 -4.701 20.105 1.00 93.44 105 ARG A CA 1
ATOM 872 C C . ARG A 1 105 ? -8.942 -4.434 21.601 1.00 93.44 105 ARG A C 1
ATOM 874 O O . ARG A 1 105 ? -9.872 -4.745 22.333 1.00 93.44 105 ARG A O 1
ATOM 881 N N . SER A 1 106 ? -7.845 -3.831 22.056 1.00 88.81 106 SER A N 1
ATOM 882 C CA . SER A 1 106 ? -7.675 -3.482 23.470 1.00 88.81 106 SER A CA 1
ATOM 883 C C . SER A 1 106 ? -8.716 -2.462 23.944 1.00 88.81 106 SER A C 1
ATOM 885 O O . SER A 1 106 ? -9.213 -2.575 25.062 1.00 88.81 106 SER A O 1
ATOM 887 N N . LYS A 1 107 ? -9.094 -1.490 23.105 1.00 87.44 107 LYS A N 1
ATOM 888 C CA . LYS A 1 107 ? -10.180 -0.539 23.399 1.00 87.44 107 LYS A CA 1
ATOM 889 C C . LYS A 1 107 ? -11.535 -1.236 23.489 1.00 87.44 107 LYS A C 1
ATOM 891 O O . LYS A 1 107 ? -12.259 -1.004 24.451 1.00 87.44 107 LYS A O 1
ATOM 896 N N . LEU A 1 108 ? -11.850 -2.120 22.542 1.00 85.12 108 LEU A N 1
ATOM 897 C CA . LEU A 1 108 ? -13.084 -2.911 22.566 1.00 85.12 108 LEU A CA 1
ATOM 898 C C . LEU A 1 108 ? -13.150 -3.817 23.794 1.00 85.12 108 LEU A C 1
ATOM 900 O O . LEU A 1 108 ? -14.171 -3.853 24.468 1.00 85.12 108 LEU A O 1
ATOM 904 N N . GLN A 1 109 ? -12.050 -4.482 24.142 1.00 85.00 109 GLN A N 1
ATOM 905 C CA . GLN A 1 109 ? -11.983 -5.298 25.348 1.00 85.00 109 GLN A CA 1
ATOM 906 C C . GLN A 1 109 ? -12.236 -4.453 26.601 1.00 85.00 109 GLN A C 1
ATOM 908 O O . GLN A 1 109 ? -13.051 -4.835 27.426 1.00 85.00 109 GLN A O 1
ATOM 913 N N . LYS A 1 110 ? -11.644 -3.257 26.716 1.00 80.75 110 LYS A N 1
ATOM 914 C CA . LYS A 1 110 ? -11.952 -2.330 27.822 1.00 80.75 110 LYS A CA 1
ATOM 915 C C . LYS A 1 110 ? -13.422 -1.906 27.868 1.00 80.75 110 LYS A C 1
ATOM 917 O O . LYS A 1 110 ? -13.922 -1.628 28.948 1.00 80.75 110 LYS A O 1
ATOM 922 N N . ILE A 1 111 ? -14.105 -1.824 26.730 1.00 73.69 111 ILE A N 1
ATOM 923 C CA . ILE A 1 111 ? -15.542 -1.522 26.689 1.00 73.69 111 ILE A CA 1
ATOM 924 C C . ILE A 1 111 ? -16.367 -2.733 27.150 1.00 73.69 111 ILE A C 1
ATOM 926 O O . ILE A 1 111 ? -17.323 -2.557 27.902 1.00 73.69 111 ILE A O 1
ATOM 930 N N . LEU A 1 112 ? -15.991 -3.938 26.710 1.00 70.31 112 LEU A N 1
ATOM 931 C CA . LEU A 1 112 ? -16.711 -5.185 26.986 1.00 70.31 112 LEU A CA 1
ATOM 932 C C . LEU A 1 112 ? -16.503 -5.701 28.415 1.00 70.31 112 LEU A C 1
ATOM 934 O O . LEU A 1 112 ? -17.455 -6.148 29.041 1.00 70.31 112 LEU A O 1
ATOM 938 N N . THR A 1 113 ? -15.271 -5.656 28.925 1.00 69.19 113 THR A N 1
ATOM 939 C CA . THR A 1 113 ? -14.884 -6.239 30.223 1.00 69.19 113 THR A CA 1
ATOM 940 C C . THR A 1 113 ? -14.409 -5.206 31.240 1.00 69.19 113 THR A C 1
ATOM 942 O O . THR A 1 113 ? -14.004 -5.580 32.334 1.00 69.19 113 THR A O 1
ATOM 945 N N . GLY A 1 114 ? -14.370 -3.918 30.892 1.00 65.81 114 GLY A N 1
ATOM 946 C CA . GLY A 1 114 ? -13.974 -2.881 31.841 1.00 65.81 114 GLY A CA 1
ATOM 947 C C . GLY A 1 114 ? -15.062 -2.633 32.877 1.00 65.81 114 GLY A C 1
ATOM 948 O O . GLY A 1 114 ? -16.239 -2.534 32.527 1.00 65.81 114 GLY A O 1
ATOM 949 N N . ASP A 1 115 ? -14.655 -2.474 34.136 1.00 65.94 115 ASP A N 1
ATOM 950 C CA . ASP A 1 115 ? -15.535 -2.033 35.215 1.00 65.94 115 ASP A CA 1
ATOM 951 C C . ASP A 1 115 ? -16.073 -0.631 34.904 1.00 65.94 115 ASP A C 1
ATOM 953 O O . ASP A 1 115 ? -15.442 0.404 35.138 1.00 65.94 115 ASP A O 1
ATOM 957 N N . ASN A 1 116 ? -17.270 -0.598 34.323 1.00 71.06 116 ASN A N 1
ATOM 958 C CA . ASN A 1 116 ? -17.986 0.634 34.015 1.00 71.06 116 ASN A CA 1
ATOM 959 C C . ASN A 1 116 ? -18.649 1.229 35.264 1.00 71.06 116 ASN A C 1
ATOM 961 O O . ASN A 1 116 ? -19.171 2.335 35.195 1.00 71.06 116 ASN A O 1
ATOM 965 N N . THR A 1 117 ? -18.579 0.545 36.408 1.00 68.00 117 THR A N 1
ATOM 966 C CA . THR A 1 117 ? -19.154 0.935 37.704 1.00 68.00 117 THR A CA 1
ATOM 967 C C . THR A 1 117 ? -18.799 2.361 38.109 1.00 68.00 117 THR A C 1
ATOM 969 O O . THR A 1 117 ? -19.695 3.157 38.380 1.00 68.00 117 THR A O 1
ATOM 972 N N . HIS A 1 118 ? -17.517 2.736 38.077 1.00 75.06 118 HIS A N 1
ATOM 973 C CA . HIS A 1 118 ? -17.099 4.105 38.405 1.00 75.06 118 HIS A CA 1
ATOM 974 C C . HIS A 1 118 ? -17.609 5.143 37.399 1.00 75.06 118 HIS A C 1
AT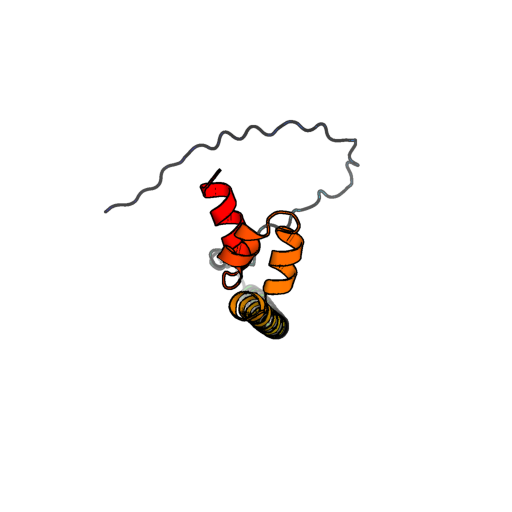OM 976 O O . HIS A 1 118 ? -17.995 6.245 37.785 1.00 75.06 118 HIS A O 1
ATOM 982 N N . LYS A 1 119 ? -17.651 4.797 36.108 1.00 76.50 119 LYS A N 1
ATOM 983 C CA . LYS A 1 119 ? -18.132 5.713 35.067 1.00 76.50 119 LYS A CA 1
ATOM 984 C C . LYS A 1 119 ? -19.648 5.896 35.125 1.00 76.50 119 LYS A C 1
ATOM 986 O O . LYS A 1 119 ? -20.113 7.016 34.982 1.00 76.50 119 LYS A O 1
ATOM 991 N N . ILE A 1 120 ? -20.396 4.823 35.375 1.00 74.19 120 ILE A N 1
ATOM 992 C CA . ILE A 1 120 ? -21.852 4.833 35.564 1.00 74.19 120 ILE A CA 1
ATOM 993 C C . ILE A 1 120 ? -22.201 5.639 36.813 1.00 74.19 120 ILE A C 1
ATOM 995 O O . ILE A 1 120 ? -23.097 6.473 36.757 1.00 74.19 120 ILE A O 1
ATOM 999 N N . ARG A 1 121 ? -21.457 5.458 37.912 1.00 76.25 121 ARG A N 1
ATOM 1000 C CA . ARG A 1 121 ? -21.627 6.253 39.134 1.00 76.25 121 ARG A CA 1
ATOM 1001 C C . ARG A 1 121 ? -21.402 7.745 38.882 1.00 76.25 121 ARG A C 1
ATOM 1003 O O . ARG A 1 121 ? -22.226 8.546 39.299 1.00 76.25 121 ARG A O 1
ATOM 1010 N N . ASN A 1 122 ? -20.346 8.113 38.153 1.00 80.00 122 ASN A N 1
ATOM 1011 C CA . ASN A 1 122 ? -20.104 9.511 37.779 1.00 80.00 122 ASN A CA 1
ATOM 1012 C C . ASN A 1 122 ? -21.176 10.061 36.824 1.00 80.00 122 ASN A C 1
ATOM 1014 O O . ASN A 1 122 ? -21.589 11.206 36.972 1.00 80.00 122 ASN A O 1
ATOM 1018 N N . PHE A 1 123 ? -21.630 9.265 35.852 1.00 80.94 123 PHE A N 1
ATOM 1019 C CA . PHE A 1 123 ? -22.619 9.688 34.855 1.00 80.94 123 PHE A CA 1
ATOM 1020 C C . PHE A 1 123 ? -24.023 9.852 35.455 1.00 80.94 123 PHE A C 1
ATOM 1022 O O . PHE A 1 123 ? -24.744 10.782 35.116 1.00 80.94 123 PHE A O 1
ATOM 1029 N N . LEU A 1 124 ? -24.396 8.971 36.383 1.00 81.19 124 LEU A N 1
ATOM 1030 C CA . LEU A 1 124 ? -25.702 8.940 37.040 1.00 81.19 124 LEU A CA 1
ATOM 1031 C C . LEU A 1 124 ? -25.617 9.437 38.483 1.00 81.19 124 LEU A C 1
ATOM 1033 O O . LEU A 1 124 ? -26.323 8.917 39.341 1.00 81.19 124 LEU A O 1
ATOM 1037 N N . ASN A 1 125 ? -24.743 10.402 38.781 1.00 82.94 125 ASN A N 1
ATOM 1038 C CA . ASN A 1 125 ? -24.379 10.778 40.155 1.00 82.94 125 ASN A CA 1
ATOM 1039 C C . ASN A 1 125 ? -25.595 11.088 41.053 1.00 82.94 125 ASN A C 1
ATOM 1041 O O . ASN A 1 125 ? -25.634 10.669 42.205 1.00 82.94 125 ASN A O 1
ATOM 1045 N N . ASN A 1 126 ? -26.630 11.716 40.488 1.00 83.81 126 ASN A N 1
ATOM 1046 C CA . ASN A 1 126 ? -27.856 12.092 41.204 1.00 83.81 126 ASN A CA 1
ATOM 1047 C C . ASN A 1 126 ? -28.990 11.051 41.098 1.00 83.81 126 ASN A C 1
ATOM 1049 O O . ASN A 1 126 ? -30.053 11.234 41.684 1.00 83.81 126 ASN A O 1
ATOM 1053 N N . HIS A 1 127 ? -28.788 9.955 40.360 1.00 84.31 127 HIS A N 1
ATOM 1054 C CA . HIS A 1 127 ? -29.813 8.953 4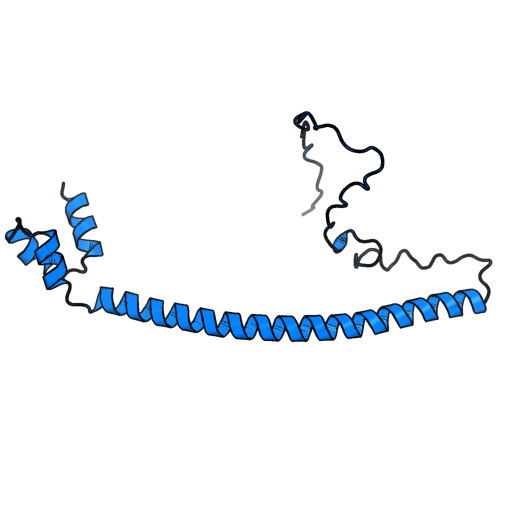0.052 1.00 84.31 127 HIS A CA 1
ATOM 1055 C C . HIS A 1 127 ? -29.398 7.566 40.553 1.00 84.31 127 HIS A C 1
ATOM 1057 O O . HIS A 1 127 ? -29.034 6.682 39.774 1.00 84.31 127 HIS A O 1
ATOM 1063 N N . TRP A 1 128 ? -29.468 7.367 41.872 1.00 83.19 128 TRP A N 1
ATOM 1064 C CA . TRP A 1 128 ? -29.026 6.132 42.536 1.00 83.19 128 TRP A CA 1
ATOM 1065 C C . TRP A 1 128 ? -29.747 4.870 42.021 1.00 83.19 128 TRP A C 1
ATOM 1067 O O . TRP A 1 128 ? -29.128 3.818 41.865 1.00 83.19 128 TRP A O 1
ATOM 1077 N N . GLU A 1 129 ? -31.038 4.974 41.692 1.00 84.00 129 GLU A N 1
ATOM 1078 C CA . GLU A 1 129 ? -31.825 3.852 41.163 1.00 84.00 129 GLU A CA 1
ATOM 1079 C C . GLU A 1 129 ? -31.311 3.401 39.796 1.00 84.00 129 GLU A C 1
ATOM 1081 O O . GLU A 1 129 ? -31.116 2.209 39.545 1.00 84.00 129 GLU A O 1
ATOM 1086 N N . MET A 1 130 ? -31.011 4.368 38.927 1.00 84.06 130 MET A N 1
ATOM 1087 C CA . MET A 1 130 ? -30.461 4.093 37.604 1.00 84.06 130 MET A CA 1
ATOM 1088 C C . MET A 1 130 ? -29.031 3.548 37.695 1.00 84.06 130 MET A C 1
ATOM 1090 O O . MET A 1 130 ? -28.671 2.665 36.917 1.00 84.06 130 MET A O 1
ATOM 1094 N N . GLN A 1 131 ? -28.229 3.994 38.673 1.00 83.44 131 GLN A N 1
ATOM 1095 C CA . GLN A 1 131 ? -26.905 3.411 38.930 1.00 83.44 131 GLN A CA 1
ATOM 1096 C C . GLN A 1 131 ? -27.001 1.911 39.222 1.00 83.44 131 GLN A C 1
ATOM 1098 O O . GLN A 1 131 ? -26.226 1.131 38.669 1.00 83.44 131 GLN A O 1
ATOM 1103 N N . ARG A 1 132 ? -27.960 1.503 40.067 1.00 81.88 132 ARG A N 1
ATOM 1104 C CA . ARG A 1 132 ? -28.177 0.094 40.425 1.00 81.88 132 ARG A CA 1
ATOM 1105 C C . ARG A 1 132 ? -28.668 -0.724 39.231 1.00 81.88 132 ARG A C 1
ATOM 1107 O O . ARG A 1 132 ? -28.177 -1.829 39.016 1.00 81.88 132 ARG A O 1
ATOM 1114 N N . LEU A 1 133 ? -29.600 -0.178 38.448 1.00 85.00 133 LEU A N 1
ATOM 1115 C CA . LEU A 1 133 ? -30.177 -0.853 37.283 1.00 85.00 133 LEU A CA 1
ATOM 1116 C C . LEU A 1 133 ? -29.135 -1.120 36.187 1.00 85.00 133 LEU A C 1
ATOM 1118 O O . LEU A 1 133 ? -29.091 -2.209 35.619 1.00 85.00 133 LEU A O 1
ATOM 1122 N N . TYR A 1 134 ? -28.275 -0.140 35.909 1.00 84.06 134 TYR A N 1
ATOM 1123 C CA . TYR A 1 134 ? -27.333 -0.200 34.793 1.00 84.06 134 TYR A CA 1
ATOM 1124 C C . TYR A 1 134 ? -25.923 -0.657 35.180 1.00 84.06 134 TYR A C 1
ATOM 1126 O O . TYR A 1 134 ? -25.059 -0.735 34.314 1.00 84.06 134 TYR A O 1
ATOM 1134 N N . GLN A 1 135 ? -25.676 -1.014 36.444 1.00 77.00 135 GLN A N 1
ATOM 1135 C CA . GLN A 1 135 ? -24.345 -1.317 36.992 1.00 77.00 135 GLN A CA 1
ATOM 1136 C C . GLN A 1 135 ? -23.527 -2.339 36.178 1.00 77.00 135 GLN A C 1
ATOM 1138 O O . GLN A 1 135 ? -22.304 -2.231 36.098 1.00 77.00 135 GLN A O 1
ATOM 1143 N N . ARG A 1 136 ? -24.194 -3.339 35.588 1.00 75.25 136 ARG A N 1
ATOM 1144 C CA . ARG A 1 136 ? -23.575 -4.409 34.782 1.00 75.25 136 ARG A CA 1
ATOM 1145 C C . ARG A 1 136 ? -23.610 -4.147 33.274 1.00 75.25 136 ARG A C 1
ATOM 1147 O O . ARG A 1 136 ? -23.110 -4.962 32.504 1.00 75.25 136 ARG A O 1
ATOM 1154 N N . MET A 1 137 ? -24.208 -3.039 32.847 1.00 76.06 137 MET A N 1
ATOM 1155 C CA . MET A 1 137 ? -24.368 -2.691 31.443 1.00 76.06 137 MET A CA 1
ATOM 1156 C C . MET A 1 137 ? -23.184 -1.838 30.958 1.00 76.06 137 MET A C 1
ATOM 1158 O O . MET A 1 137 ? -22.736 -0.933 31.663 1.00 76.06 137 MET A O 1
ATOM 1162 N N . PRO A 1 138 ? -22.657 -2.081 29.748 1.00 76.69 138 PRO A N 1
ATOM 1163 C CA . PRO A 1 138 ? -21.656 -1.209 29.149 1.00 76.69 138 PRO A CA 1
ATOM 1164 C C . PRO A 1 138 ? -22.151 0.232 28.995 1.00 76.69 138 PRO A C 1
ATOM 1166 O O . PRO A 1 138 ? -23.252 0.457 28.501 1.00 76.69 138 PRO A O 1
ATOM 1169 N N . ILE A 1 139 ? -21.320 1.222 29.344 1.00 77.50 139 ILE A N 1
ATOM 1170 C CA . ILE A 1 139 ? -21.761 2.628 29.433 1.00 77.50 139 ILE A CA 1
ATOM 1171 C C . ILE A 1 139 ? -22.336 3.205 28.129 1.00 77.50 139 ILE A C 1
ATOM 1173 O O . ILE A 1 139 ? -23.214 4.057 28.174 1.00 77.50 139 ILE A O 1
ATOM 1177 N N . HIS A 1 140 ? -21.880 2.719 26.972 1.00 77.00 140 HIS A N 1
ATOM 1178 C CA . HIS A 1 140 ? -22.397 3.151 25.671 1.00 77.00 140 HIS A CA 1
ATOM 1179 C C . HIS A 1 140 ? -23.857 2.727 25.452 1.00 77.00 140 HIS A C 1
ATOM 1181 O O . HIS A 1 140 ? -24.606 3.470 24.841 1.00 77.00 140 HIS A O 1
ATOM 1187 N N . LEU A 1 141 ? -24.283 1.594 26.017 1.00 80.50 141 LEU A N 1
ATOM 1188 C CA . LEU A 1 141 ? -25.676 1.143 25.961 1.00 80.50 141 LEU A CA 1
ATOM 1189 C C . LEU A 1 141 ? -26.552 1.838 27.007 1.00 80.50 141 LEU A C 1
ATOM 1191 O O . LEU A 1 141 ? -27.757 1.954 26.814 1.00 80.50 141 LEU A O 1
ATOM 1195 N N . VAL A 1 142 ? -25.964 2.308 28.111 1.00 82.06 142 VAL A N 1
ATOM 1196 C CA . VAL A 1 142 ? -26.699 3.023 29.167 1.00 82.06 142 VAL A CA 1
ATOM 1197 C C . VAL A 1 142 ? -27.267 4.340 28.640 1.00 82.06 142 VAL A C 1
ATOM 1199 O O . VAL A 1 142 ? -28.424 4.648 28.903 1.00 82.06 142 VAL A O 1
ATOM 1202 N N . VAL A 1 143 ? -26.478 5.089 27.862 1.00 79.94 143 VAL A N 1
ATOM 1203 C CA . VAL A 1 143 ? -26.919 6.357 27.257 1.00 79.94 143 VAL A CA 1
ATOM 1204 C C . VAL A 1 143 ? -28.086 6.128 26.296 1.00 79.94 143 VAL A C 1
ATOM 1206 O O . VAL A 1 143 ? -29.097 6.817 26.403 1.00 79.94 143 VAL A O 1
ATOM 1209 N N . ASP A 1 144 ? -27.975 5.123 25.424 1.00 81.94 144 ASP A N 1
ATOM 1210 C CA . ASP A 1 144 ? -29.015 4.786 24.447 1.00 81.94 144 ASP A CA 1
ATOM 1211 C C . ASP A 1 144 ? -30.307 4.289 25.118 1.00 81.94 144 ASP A C 1
ATOM 1213 O O . ASP A 1 144 ? -31.405 4.628 24.692 1.00 81.94 144 ASP A O 1
ATOM 1217 N N . ASN A 1 145 ? -30.206 3.523 26.208 1.00 83.00 145 ASN A N 1
ATOM 1218 C CA . ASN A 1 145 ? -31.392 3.064 26.939 1.00 83.00 145 ASN A CA 1
ATOM 1219 C C . ASN A 1 145 ? -32.102 4.201 27.685 1.00 83.00 145 ASN A C 1
ATOM 1221 O O . ASN A 1 145 ? -33.325 4.184 27.798 1.00 83.00 145 ASN A O 1
ATOM 1225 N N . ILE A 1 146 ? -31.362 5.184 28.208 1.00 82.50 146 ILE A N 1
ATOM 1226 C CA . ILE A 1 146 ? -31.960 6.358 28.860 1.00 82.50 146 ILE A CA 1
ATOM 1227 C C . ILE A 1 146 ? -32.657 7.243 27.823 1.00 82.50 146 ILE A C 1
ATOM 1229 O O . ILE A 1 146 ? -33.774 7.688 28.071 1.00 82.50 146 ILE A O 1
ATOM 1233 N N . SER A 1 147 ? -32.031 7.470 26.664 1.00 79.00 147 SER A N 1
ATOM 1234 C CA . SER A 1 147 ? -32.612 8.298 25.600 1.00 79.00 147 SER A CA 1
ATOM 1235 C C . SER A 1 147 ? -33.847 7.675 24.949 1.00 79.00 147 SER A C 1
ATOM 1237 O O . SER A 1 147 ? -34.674 8.410 24.433 1.00 79.00 147 SER A O 1
ATOM 1239 N N . GLN A 1 148 ? -33.991 6.349 24.986 1.00 75.56 148 GLN A N 1
ATOM 1240 C CA . GLN A 1 148 ? -35.183 5.642 24.503 1.00 75.56 148 GLN A CA 1
ATOM 1241 C C . GLN A 1 148 ? -36.347 5.615 25.505 1.00 75.56 148 GLN A C 1
ATOM 1243 O O . GLN A 1 148 ? -37.476 5.322 25.117 1.00 75.56 148 GLN A O 1
ATOM 1248 N N . ARG A 1 149 ? -36.077 5.834 26.797 1.00 70.44 149 ARG A N 1
ATOM 1249 C CA . ARG A 1 149 ? -37.086 5.783 27.871 1.00 70.44 149 ARG A CA 1
ATOM 1250 C C . ARG A 1 149 ? -37.744 7.133 28.153 1.00 70.44 149 ARG A C 1
ATOM 1252 O O . ARG A 1 149 ? -38.812 7.146 28.761 1.00 70.44 149 ARG A O 1
ATOM 1259 N N . ASN A 1 150 ? -37.075 8.214 27.762 1.00 54.66 150 ASN A N 1
ATOM 1260 C CA . ASN A 1 150 ? -37.549 9.595 27.835 1.00 54.66 150 ASN A CA 1
ATOM 1261 C C . ASN A 1 150 ? -38.134 10.023 26.490 1.00 54.66 150 ASN A C 1
ATOM 1263 O O . ASN A 1 150 ? -39.068 10.850 26.515 1.00 54.66 150 ASN A O 1
#

Secondary structure (DSSP, 8-state):
----------------PPPP---TTSPP------GGGSTTT-TTTTTS-----TT--HHHHHHHHHHHHHHHHHHHHHHHHHHHHHHHHHHHHHHHHHHHHHHHHHHHHHHHHS--HHHHHHHTTT-HHHHHHHTTS-HHHHHHHHHHH-

Sequence (150 aa):
MPCFMREKSLSHLPRRVKAPDRDVLAPKPVHPRALRFHGLFGMSYVRQHVMVDDRWTPNSLTEEFGGMSQLLARRAVFKRHETKANRQR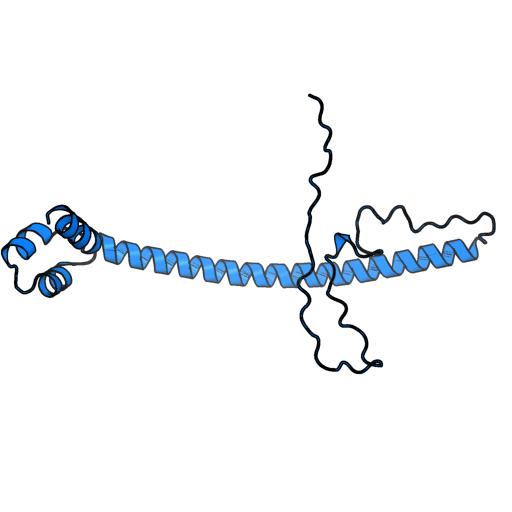YFLERKRLKLQCRDGRSKLQKILTGDNTHKIRNFLNNHWEMQRLYQRMPIHLVVDNISQRN